Protein AF-A0A380G6C1-F1 (afdb_monomer)

Solvent-accessible surface area (backbone atoms only — not comparable to full-atom values): 4504 Å² total; per-residue (Å²): 108,71,67,56,51,47,50,51,52,38,52,49,47,52,50,52,50,49,45,40,68,76,66,62,51,67,71,69,66,43,71,59,53,50,53,51,36,54,52,39,30,54,53,13,52,53,38,44,76,68,46,89,44,74,68,50,30,53,51,18,48,50,25,26,51,51,23,50,52,48,51,53,51,52,53,51,50,51,46,54,71,76,76,103

Organism: NCBI:txid1141106

Structure (mmCIF, N/CA/C/O backbone):
data_AF-A0A380G6C1-F1
#
_entry.id   AF-A0A380G6C1-F1
#
loop_
_atom_site.group_PDB
_atom_site.id
_atom_site.type_symbol
_atom_site.label_atom_id
_atom_site.label_alt_id
_atom_site.label_comp_id
_atom_site.label_asym_id
_atom_site.label_entity_id
_atom_site.label_seq_id
_atom_site.pdbx_PDB_ins_code
_atom_site.Cartn_x
_atom_site.Cartn_y
_atom_site.Cartn_z
_atom_site.occupancy
_atom_site.B_iso_or_equiv
_atom_site.auth_seq_id
_atom_site.auth_comp_id
_atom_site.auth_asym_id
_atom_site.auth_atom_id
_atom_site.pdbx_PDB_model_num
ATOM 1 N N . MET A 1 1 ? -6.307 -8.796 16.925 1.00 65.81 1 MET A N 1
ATOM 2 C CA . MET A 1 1 ? -5.907 -9.441 15.651 1.00 65.81 1 MET A CA 1
ATOM 3 C C . MET A 1 1 ? -6.032 -8.509 14.448 1.00 65.81 1 MET A C 1
ATOM 5 O O . MET A 1 1 ? -5.011 -8.182 13.866 1.00 65.81 1 MET A O 1
ATOM 9 N N . ARG A 1 2 ? -7.229 -8.003 14.112 1.00 79.31 2 ARG A N 1
ATOM 10 C CA . ARG A 1 2 ? -7.477 -7.127 12.941 1.00 79.31 2 ARG A CA 1
ATOM 11 C C . ARG A 1 2 ? -6.569 -5.886 12.856 1.00 79.31 2 ARG A C 1
ATOM 13 O O . ARG A 1 2 ? -6.012 -5.600 11.808 1.00 79.31 2 ARG A O 1
ATOM 20 N N . GLN A 1 3 ? -6.345 -5.211 13.982 1.00 83.31 3 GLN A N 1
ATOM 21 C CA . GLN A 1 3 ? -5.457 -4.042 14.076 1.00 83.31 3 GLN A CA 1
ATOM 22 C C . GLN A 1 3 ? -3.978 -4.391 13.821 1.00 83.31 3 GLN A C 1
ATOM 24 O O . GLN A 1 3 ? -3.263 -3.626 13.189 1.00 83.31 3 GLN A O 1
ATOM 29 N N . LEU A 1 4 ? -3.542 -5.577 14.260 1.00 86.88 4 LEU A N 1
ATOM 30 C CA . LEU A 1 4 ? -2.182 -6.086 14.051 1.00 86.88 4 LEU A CA 1
ATOM 31 C C . LEU A 1 4 ? -1.972 -6.474 12.579 1.00 86.88 4 LEU A C 1
ATOM 33 O O . LEU A 1 4 ? -0.944 -6.145 11.999 1.00 86.88 4 LEU A O 1
ATOM 37 N N . ILE A 1 5 ? -2.990 -7.083 11.959 1.00 87.94 5 ILE A N 1
ATOM 38 C CA . ILE A 1 5 ? -3.022 -7.388 10.521 1.00 87.94 5 ILE A CA 1
ATOM 39 C C . ILE A 1 5 ? -2.896 -6.096 9.702 1.00 87.94 5 ILE A C 1
ATOM 41 O O . ILE A 1 5 ? -1.986 -5.986 8.888 1.00 87.94 5 ILE A O 1
ATOM 45 N N . LEU A 1 6 ? -3.741 -5.091 9.960 1.00 88.00 6 LEU A N 1
ATOM 46 C CA . LEU A 1 6 ? -3.683 -3.797 9.267 1.00 88.00 6 LEU A CA 1
ATOM 47 C C . LEU A 1 6 ? -2.333 -3.097 9.446 1.00 88.00 6 LEU A C 1
ATOM 49 O O . LEU A 1 6 ? -1.777 -2.578 8.480 1.00 88.00 6 LEU A O 1
ATOM 53 N N . LEU A 1 7 ? -1.774 -3.119 10.658 1.00 91.31 7 LEU A N 1
ATOM 54 C CA . LEU A 1 7 ? -0.449 -2.565 10.925 1.00 91.31 7 LEU A CA 1
ATOM 55 C C . LEU A 1 7 ? 0.626 -3.262 10.075 1.00 91.31 7 LEU A C 1
ATOM 57 O O . LEU A 1 7 ? 1.421 -2.588 9.424 1.00 91.31 7 LEU A O 1
ATOM 61 N N . LEU A 1 8 ? 0.619 -4.597 10.034 1.00 92.00 8 LEU A N 1
ATOM 62 C CA . LEU A 1 8 ? 1.581 -5.392 9.271 1.00 92.00 8 LEU A CA 1
ATOM 63 C C . LEU A 1 8 ? 1.455 -5.145 7.763 1.00 92.00 8 LEU A C 1
ATOM 65 O O . LEU A 1 8 ? 2.462 -4.929 7.093 1.00 92.00 8 LEU A O 1
ATOM 69 N N . LEU A 1 9 ? 0.228 -5.097 7.242 1.00 90.50 9 LEU A N 1
ATOM 70 C CA . LEU A 1 9 ? -0.054 -4.750 5.847 1.00 90.50 9 LEU A CA 1
ATOM 71 C C . LEU A 1 9 ? 0.442 -3.347 5.489 1.00 90.50 9 LEU A C 1
ATOM 73 O O . LEU A 1 9 ? 1.051 -3.152 4.438 1.00 90.50 9 LEU A O 1
ATOM 77 N N . THR A 1 10 ? 0.227 -2.377 6.374 1.00 90.25 10 THR A N 1
ATOM 78 C CA . THR A 1 10 ? 0.697 -1.002 6.167 1.00 90.25 10 THR A CA 1
ATOM 79 C C . THR A 1 10 ? 2.225 -0.953 6.144 1.00 90.25 10 THR A C 1
ATOM 81 O O . THR A 1 10 ? 2.808 -0.403 5.212 1.00 90.25 10 THR A O 1
ATOM 84 N N . MET A 1 11 ? 2.884 -1.591 7.117 1.00 93.12 11 MET A N 1
ATOM 85 C CA . MET A 1 11 ? 4.348 -1.662 7.183 1.00 93.12 11 MET A CA 1
ATOM 86 C C . MET A 1 11 ? 4.945 -2.340 5.950 1.00 93.12 11 MET A C 1
ATOM 88 O O . MET A 1 11 ? 5.907 -1.837 5.379 1.00 93.12 11 M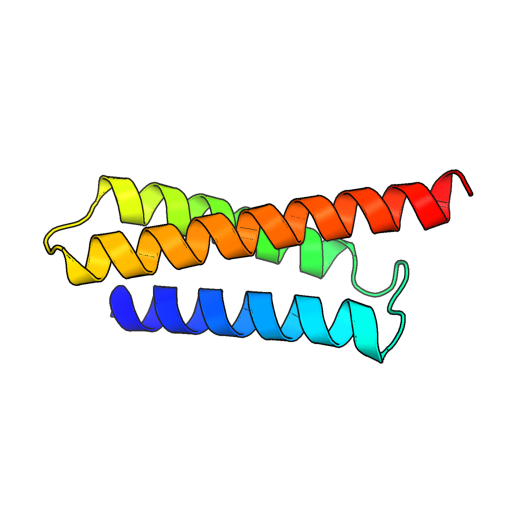ET A O 1
ATOM 92 N N . MET A 1 12 ? 4.356 -3.445 5.494 1.00 91.50 12 MET A N 1
ATOM 93 C CA . MET A 1 12 ? 4.836 -4.135 4.300 1.00 91.50 12 MET A CA 1
ATOM 94 C C . MET A 1 12 ? 4.666 -3.302 3.027 1.00 91.50 12 MET A C 1
ATOM 96 O O . MET A 1 12 ? 5.598 -3.263 2.227 1.00 91.50 12 MET A O 1
ATOM 100 N N . ASN A 1 13 ? 3.553 -2.578 2.847 1.00 88.88 13 ASN A N 1
ATOM 101 C CA . ASN A 1 13 ? 3.430 -1.642 1.720 1.00 88.88 13 ASN A CA 1
ATOM 102 C C . ASN A 1 13 ? 4.540 -0.592 1.739 1.00 88.88 13 ASN A C 1
ATOM 104 O O . ASN A 1 13 ? 5.163 -0.355 0.710 1.00 88.88 13 ASN A O 1
ATOM 108 N N . ILE A 1 14 ? 4.828 -0.010 2.906 1.00 90.62 14 ILE A N 1
ATOM 109 C CA . ILE A 1 14 ? 5.907 0.974 3.052 1.00 90.62 14 ILE A CA 1
ATOM 11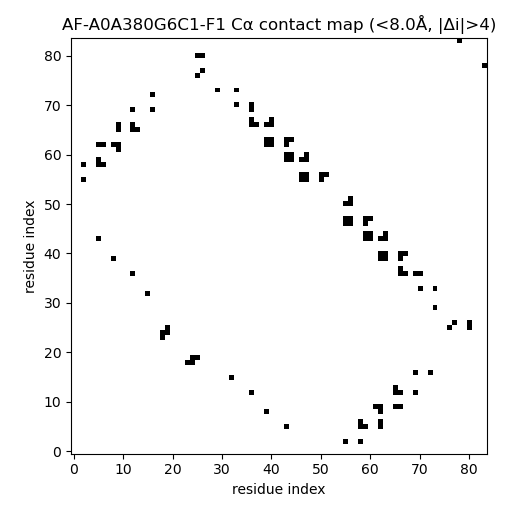0 C C . ILE A 1 14 ? 7.259 0.352 2.682 1.00 90.62 14 ILE A C 1
ATOM 112 O O . ILE A 1 14 ? 8.004 0.951 1.911 1.00 90.62 14 ILE A O 1
ATOM 116 N N . ILE A 1 15 ? 7.561 -0.856 3.167 1.00 90.56 15 ILE A N 1
ATOM 117 C CA . ILE A 1 15 ? 8.810 -1.562 2.840 1.00 90.56 15 ILE A CA 1
ATOM 118 C C . ILE A 1 15 ? 8.930 -1.775 1.329 1.00 90.56 15 ILE A C 1
ATOM 120 O O . ILE A 1 15 ? 9.958 -1.433 0.752 1.00 90.56 15 ILE A O 1
ATOM 124 N N . PHE A 1 16 ? 7.889 -2.282 0.664 1.00 87.31 16 PHE A N 1
ATOM 125 C CA . PHE A 1 16 ? 7.929 -2.510 -0.783 1.00 87.31 16 PHE A CA 1
ATOM 126 C C . PHE A 1 16 ? 8.078 -1.216 -1.590 1.00 87.31 16 PHE A C 1
ATOM 128 O O . PHE A 1 16 ? 8.818 -1.198 -2.579 1.00 87.31 16 PHE A O 1
ATOM 135 N N . ILE A 1 17 ? 7.428 -0.133 -1.156 1.00 86.94 17 ILE A N 1
ATOM 136 C CA . ILE A 1 17 ? 7.594 1.194 -1.756 1.00 86.94 17 ILE A CA 1
ATOM 137 C C . ILE A 1 17 ? 9.057 1.637 -1.637 1.00 86.94 17 ILE A C 1
ATOM 139 O O . ILE A 1 17 ? 9.683 1.966 -2.643 1.00 86.94 17 ILE A O 1
ATOM 143 N N . VAL A 1 18 ? 9.631 1.588 -0.431 1.00 88.50 18 VAL A N 1
ATOM 144 C CA . VAL A 1 18 ? 11.026 1.987 -0.185 1.00 88.50 18 VAL A CA 1
ATOM 145 C C . VAL A 1 18 ? 11.994 1.120 -0.985 1.00 88.50 18 VAL A C 1
ATOM 147 O O . VAL A 1 18 ? 12.889 1.653 -1.635 1.00 88.50 18 VAL A O 1
ATOM 150 N N . CYS A 1 19 ? 11.802 -0.200 -1.008 1.00 85.31 19 CYS A N 1
ATOM 151 C CA . CYS A 1 19 ? 12.638 -1.105 -1.793 1.00 85.31 19 CYS A CA 1
ATOM 152 C C . CYS A 1 19 ? 12.586 -0.788 -3.292 1.00 85.31 19 CYS A C 1
ATOM 154 O O . CYS A 1 19 ? 13.621 -0.835 -3.954 1.00 85.31 19 CYS A O 1
ATOM 156 N N . THR A 1 20 ? 11.412 -0.429 -3.818 1.00 83.31 20 THR A N 1
ATOM 157 C CA . THR A 1 20 ? 11.256 -0.050 -5.230 1.00 83.31 20 THR A CA 1
ATOM 158 C C . THR A 1 20 ? 12.090 1.190 -5.565 1.00 83.31 20 THR A C 1
ATOM 160 O O . THR A 1 20 ? 12.753 1.205 -6.598 1.00 83.31 20 THR A O 1
ATOM 163 N N . PHE A 1 21 ? 12.144 2.181 -4.668 1.00 82.75 21 PHE A N 1
ATOM 164 C CA . PHE A 1 21 ? 12.974 3.376 -4.854 1.00 82.75 21 PHE A CA 1
ATOM 165 C C . PHE A 1 21 ? 14.473 3.125 -4.648 1.00 82.75 21 PHE A C 1
ATOM 167 O O . PHE A 1 21 ? 15.287 3.578 -5.447 1.00 82.75 21 PHE A O 1
ATOM 174 N N . VAL A 1 22 ? 14.859 2.419 -3.581 1.00 83.06 22 VAL A N 1
ATOM 175 C CA . VAL A 1 22 ? 16.274 2.247 -3.203 1.00 83.06 22 VAL A CA 1
ATOM 176 C C . VAL A 1 22 ? 16.999 1.331 -4.181 1.00 83.06 22 VAL A C 1
ATOM 178 O O . VAL A 1 22 ? 18.084 1.657 -4.654 1.00 83.06 22 VAL A O 1
ATOM 181 N N . PHE A 1 23 ? 16.396 0.191 -4.509 1.00 76.56 23 PHE A N 1
ATOM 182 C CA . PHE A 1 23 ? 17.056 -0.849 -5.293 1.00 76.56 23 PHE A CA 1
ATOM 183 C C . PHE A 1 23 ? 16.746 -0.764 -6.791 1.00 76.56 23 PHE A C 1
ATOM 185 O O . PHE A 1 23 ? 17.187 -1.635 -7.532 1.00 76.56 23 PHE A O 1
ATOM 192 N N . HIS A 1 24 ? 15.992 0.253 -7.237 1.00 71.12 24 HIS A N 1
ATOM 193 C CA . HIS A 1 24 ? 15.563 0.409 -8.635 1.00 71.12 24 HIS A CA 1
ATOM 194 C C . HIS A 1 24 ? 14.985 -0.899 -9.199 1.00 71.12 24 HIS A C 1
ATOM 196 O O . HIS A 1 24 ? 15.269 -1.298 -10.327 1.00 71.12 24 HIS A O 1
ATOM 202 N N . ILE A 1 25 ? 14.198 -1.596 -8.369 1.00 69.00 25 ILE A N 1
ATOM 203 C CA . ILE A 1 25 ? 13.624 -2.901 -8.702 1.00 69.00 25 ILE A CA 1
ATOM 204 C C . ILE A 1 25 ? 12.608 -2.670 -9.811 1.00 69.00 25 ILE A C 1
ATOM 206 O O . ILE A 1 25 ? 11.467 -2.302 -9.517 1.00 69.00 25 ILE A O 1
ATOM 210 N N . GLY A 1 26 ? 13.048 -2.884 -11.054 1.00 72.44 26 GLY A N 1
ATOM 211 C CA . GLY A 1 26 ? 12.258 -2.805 -12.279 1.00 72.44 26 GLY A CA 1
ATOM 212 C C . GLY A 1 26 ? 11.155 -3.859 -12.288 1.00 72.44 26 GLY A C 1
ATOM 213 O O . GLY A 1 26 ? 10.246 -3.819 -11.467 1.00 72.44 26 GLY A O 1
ATOM 214 N N . ILE A 1 27 ? 11.207 -4.831 -13.197 1.00 75.94 27 ILE A N 1
ATOM 215 C CA . ILE A 1 27 ? 10.158 -5.868 -13.306 1.00 75.94 27 ILE A CA 1
ATOM 216 C C . ILE A 1 27 ? 10.338 -7.011 -12.293 1.00 75.94 27 ILE A C 1
ATOM 218 O O . ILE A 1 27 ? 9.408 -7.786 -12.058 1.00 75.94 27 ILE A O 1
ATOM 222 N N . ASP A 1 28 ? 11.487 -7.112 -11.629 1.00 82.50 28 ASP A N 1
ATOM 223 C CA . ASP A 1 28 ? 11.730 -8.207 -10.690 1.00 82.50 28 ASP A CA 1
ATOM 224 C C . ASP A 1 28 ? 10.655 -8.247 -9.597 1.00 82.50 28 ASP A C 1
ATOM 226 O O . ASP A 1 28 ? 10.284 -7.231 -9.001 1.00 82.50 28 ASP A O 1
ATOM 230 N N . TYR A 1 29 ? 10.094 -9.433 -9.360 1.00 84.06 29 TYR A N 1
ATOM 231 C CA . TYR A 1 29 ? 9.016 -9.650 -8.389 1.00 84.06 29 TYR A CA 1
ATOM 232 C C . TYR A 1 29 ? 7.756 -8.785 -8.615 1.00 84.06 29 TYR A C 1
ATOM 234 O O . TYR A 1 29 ? 6.975 -8.579 -7.682 1.00 84.06 29 TYR A O 1
ATOM 242 N N . LEU A 1 30 ? 7.514 -8.282 -9.835 1.00 86.81 30 LEU A N 1
ATOM 243 C CA . LEU A 1 30 ? 6.337 -7.465 -10.163 1.00 86.81 30 LEU A CA 1
ATOM 244 C C . LEU A 1 30 ? 5.026 -8.184 -9.812 1.00 86.81 30 LEU A C 1
ATOM 246 O O . LEU A 1 30 ? 4.178 -7.611 -9.132 1.00 86.81 30 LEU A O 1
ATOM 250 N N . SER A 1 31 ? 4.886 -9.458 -10.192 1.00 88.12 31 SER A N 1
ATOM 251 C CA . SER A 1 31 ? 3.684 -10.251 -9.898 1.00 88.12 31 SER A CA 1
ATOM 252 C C . SER A 1 31 ? 3.413 -10.366 -8.396 1.00 88.12 31 SER A C 1
ATOM 254 O O . SER A 1 31 ? 2.268 -10.241 -7.966 1.00 88.12 31 SER A O 1
ATOM 256 N N . LEU A 1 32 ? 4.463 -10.542 -7.584 1.00 89.25 32 LEU A N 1
ATOM 257 C CA . LEU A 1 32 ? 4.344 -10.594 -6.125 1.00 89.25 32 LEU A CA 1
ATOM 258 C C . LEU A 1 32 ? 3.854 -9.250 -5.570 1.00 89.25 32 LEU A C 1
ATOM 260 O O . LEU A 1 32 ? 2.929 -9.227 -4.758 1.00 89.25 32 LEU A O 1
ATOM 264 N N . ARG A 1 33 ? 4.434 -8.137 -6.039 1.00 90.44 33 ARG A N 1
ATOM 265 C CA . ARG A 1 33 ? 4.037 -6.778 -5.637 1.00 90.44 33 ARG A CA 1
ATOM 266 C C . ARG A 1 33 ? 2.584 -6.479 -6.006 1.00 90.44 33 ARG A C 1
ATOM 268 O O . ARG A 1 33 ? 1.856 -5.957 -5.168 1.00 90.44 33 ARG A O 1
ATOM 275 N N . ILE A 1 34 ? 2.139 -6.875 -7.202 1.00 91.31 34 ILE A N 1
ATOM 276 C CA . ILE A 1 34 ? 0.748 -6.704 -7.653 1.00 91.31 34 ILE A CA 1
ATOM 277 C C . ILE A 1 34 ? -0.219 -7.490 -6.764 1.00 91.31 34 ILE A C 1
ATOM 279 O O . ILE A 1 34 ? -1.184 -6.913 -6.265 1.00 91.31 34 ILE A O 1
ATOM 283 N N . ILE A 1 35 ? 0.036 -8.784 -6.534 1.00 93.50 35 ILE A N 1
ATOM 284 C CA . ILE A 1 35 ? -0.835 -9.628 -5.696 1.00 93.50 35 ILE A CA 1
ATOM 285 C C . ILE A 1 35 ? -0.906 -9.064 -4.276 1.00 93.50 35 ILE A C 1
ATOM 287 O O . ILE A 1 35 ? -1.992 -8.944 -3.708 1.00 93.50 35 ILE A O 1
ATOM 291 N N . PHE A 1 36 ? 0.242 -8.678 -3.719 1.00 92.94 36 PHE A N 1
ATOM 292 C CA . PHE A 1 36 ? 0.325 -8.119 -2.377 1.00 92.94 36 PHE A CA 1
ATOM 293 C C . PHE A 1 36 ? -0.463 -6.808 -2.249 1.00 92.94 36 PHE A C 1
ATOM 295 O O . PHE A 1 36 ? -1.267 -6.655 -1.330 1.00 92.94 36 PHE A O 1
ATOM 302 N N . VAL A 1 37 ? -0.282 -5.881 -3.192 1.00 94.44 37 VAL A N 1
ATOM 303 C CA . VAL A 1 37 ? -0.998 -4.600 -3.213 1.00 94.44 37 VAL A CA 1
ATOM 304 C C . VAL A 1 37 ? -2.497 -4.794 -3.394 1.00 94.44 37 VAL A C 1
ATOM 306 O O . VAL A 1 37 ? -3.274 -4.181 -2.663 1.00 94.44 37 VAL A O 1
ATOM 309 N N . ALA A 1 38 ? -2.917 -5.666 -4.312 1.00 93.75 38 ALA A N 1
ATOM 310 C CA . ALA A 1 38 ? -4.329 -5.956 -4.540 1.00 93.75 38 ALA A CA 1
ATOM 311 C C . ALA A 1 38 ? -4.984 -6.537 -3.280 1.00 93.75 38 ALA A C 1
ATOM 313 O O . ALA A 1 38 ? -6.034 -6.058 -2.847 1.00 93.75 38 ALA A O 1
ATOM 314 N N . PHE A 1 39 ? -4.329 -7.511 -2.640 1.00 93.94 39 PHE A N 1
ATOM 315 C CA . PHE A 1 39 ? -4.792 -8.075 -1.375 1.00 93.94 39 PHE A CA 1
ATOM 316 C C . PHE A 1 39 ? -4.877 -7.000 -0.288 1.00 93.94 39 PHE A C 1
ATOM 318 O O . PHE A 1 39 ? -5.887 -6.891 0.408 1.00 93.94 39 PHE A O 1
ATOM 325 N N . SER A 1 40 ? -3.850 -6.155 -0.181 1.00 93.25 40 SER A N 1
ATOM 326 C CA . SER A 1 40 ? -3.816 -5.093 0.816 1.00 93.25 40 SER A CA 1
ATOM 327 C C . SER A 1 40 ? -4.898 -4.042 0.622 1.00 93.25 40 SER A C 1
ATOM 329 O O . SER A 1 40 ? -5.462 -3.564 1.606 1.00 93.25 40 SER A O 1
ATOM 331 N N . LEU A 1 41 ? -5.194 -3.685 -0.625 1.00 94.00 41 LEU A N 1
ATOM 332 C CA . LEU A 1 41 ? -6.245 -2.737 -0.960 1.00 94.00 41 LEU A CA 1
ATOM 333 C C . LEU A 1 41 ? -7.618 -3.302 -0.578 1.00 94.00 41 LEU A C 1
ATOM 335 O O . LEU A 1 41 ? -8.388 -2.628 0.105 1.00 94.00 41 LEU A O 1
ATOM 339 N N . VAL A 1 42 ? -7.902 -4.555 -0.952 1.00 95.12 42 VAL A N 1
ATOM 340 C CA . VAL A 1 42 ? -9.175 -5.224 -0.635 1.00 95.12 42 VAL A CA 1
ATOM 341 C C . VAL A 1 42 ?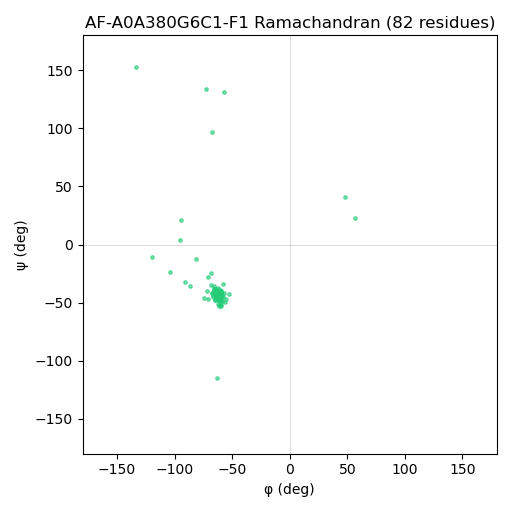 -9.369 -5.342 0.876 1.00 95.12 42 VAL A C 1
ATOM 343 O O . VAL A 1 42 ? -10.429 -4.981 1.385 1.00 95.12 42 VAL A O 1
ATOM 346 N N . VAL A 1 43 ? -8.344 -5.780 1.614 1.00 92.56 43 VAL A N 1
ATOM 347 C CA . VAL A 1 43 ? -8.407 -5.895 3.082 1.00 92.56 43 VAL A CA 1
ATOM 348 C C . VAL A 1 43 ? -8.556 -4.526 3.747 1.00 92.56 43 VAL A C 1
ATOM 350 O O . VAL A 1 43 ? -9.314 -4.398 4.712 1.00 92.56 43 VAL A O 1
ATOM 353 N N . GLY A 1 44 ? -7.870 -3.502 3.233 1.00 92.19 44 GLY A N 1
ATOM 354 C CA . GLY A 1 44 ? -7.982 -2.125 3.712 1.00 92.19 44 GLY A CA 1
ATOM 355 C C . GLY A 1 44 ? -9.402 -1.584 3.553 1.00 92.19 44 GLY A C 1
ATOM 356 O O . GLY A 1 44 ? -10.006 -1.165 4.538 1.00 92.19 44 GLY A O 1
ATOM 357 N N . ILE A 1 45 ? -9.970 -1.675 2.346 1.00 93.56 45 ILE A N 1
ATOM 358 C CA . ILE A 1 45 ? -11.346 -1.239 2.058 1.00 93.56 45 ILE A CA 1
ATOM 359 C C . ILE A 1 45 ? -12.347 -2.022 2.910 1.00 93.56 45 ILE A C 1
ATOM 361 O O . ILE A 1 45 ? -13.188 -1.420 3.575 1.00 93.56 45 ILE A O 1
ATOM 365 N N . TYR A 1 46 ? -12.233 -3.351 2.960 1.00 93.81 46 TYR A N 1
ATOM 366 C CA . TYR A 1 46 ? -13.118 -4.182 3.776 1.00 93.81 46 TYR A CA 1
ATOM 367 C C . TYR A 1 46 ? -13.084 -3.771 5.256 1.00 93.81 46 T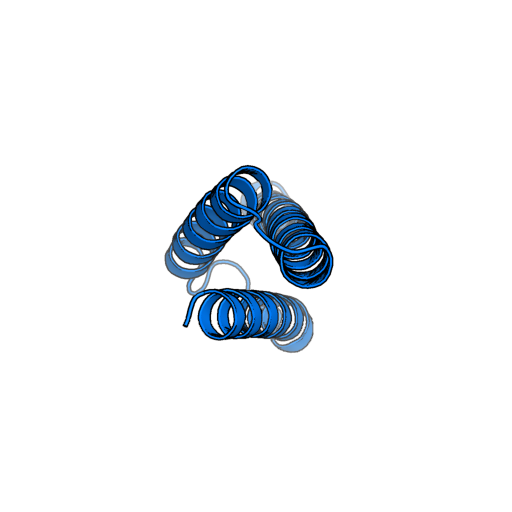YR A C 1
ATOM 369 O O . TYR A 1 46 ? -14.124 -3.655 5.901 1.00 93.81 46 TYR A O 1
ATOM 377 N N . SER A 1 47 ? -11.896 -3.473 5.785 1.00 90.31 47 SER A N 1
ATOM 378 C CA . SER A 1 47 ? -11.729 -3.051 7.179 1.00 90.31 47 SER A CA 1
ATOM 379 C C . SER A 1 47 ? -12.270 -1.646 7.458 1.00 90.31 47 SER A C 1
ATOM 381 O O . SER A 1 47 ? -12.717 -1.391 8.575 1.00 90.31 47 SER A O 1
ATOM 383 N N . VAL A 1 48 ? -12.293 -0.751 6.460 1.00 92.56 48 VAL A N 1
ATOM 384 C CA . VAL A 1 48 ? -12.979 0.550 6.566 1.00 92.56 48 VAL A CA 1
ATOM 385 C C . VAL A 1 48 ? -14.484 0.346 6.755 1.00 92.56 48 VAL A C 1
ATOM 387 O O . VAL A 1 48 ? -15.083 1.001 7.608 1.00 92.56 48 VAL A O 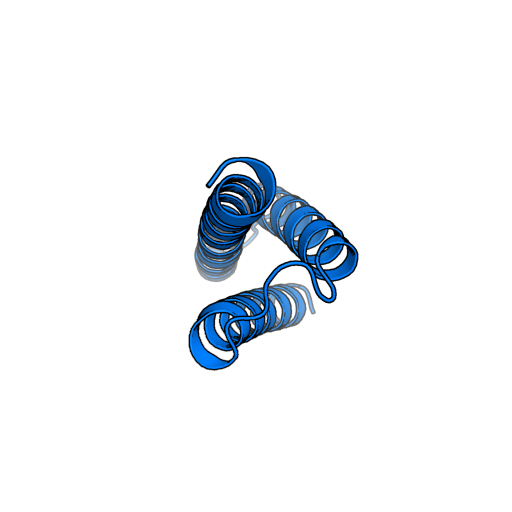1
ATOM 390 N N . LEU A 1 49 ? -15.099 -0.579 6.011 1.00 90.44 49 LEU A N 1
ATOM 391 C CA . LEU A 1 49 ? -16.531 -0.873 6.145 1.00 90.44 49 LEU A CA 1
ATOM 392 C C . LEU A 1 49 ? -16.861 -1.552 7.483 1.00 90.44 49 LEU A C 1
ATOM 394 O O . LEU A 1 49 ? -17.915 -1.293 8.053 1.00 90.44 49 LEU A O 1
ATOM 398 N N . LEU A 1 50 ? -15.959 -2.391 7.997 1.00 90.12 50 LEU A N 1
ATOM 399 C CA . LEU A 1 50 ? -16.176 -3.213 9.192 1.00 90.12 50 LEU A CA 1
ATOM 400 C C . LEU A 1 50 ? -15.668 -2.572 10.501 1.00 90.12 50 LEU A C 1
ATOM 402 O O . LEU A 1 50 ? -15.356 -3.279 11.462 1.00 90.12 50 LEU A O 1
ATOM 406 N N . HIS A 1 51 ? -15.499 -1.250 10.542 1.00 86.06 51 HIS A N 1
ATOM 407 C CA . HIS A 1 51 ? -14.901 -0.582 11.696 1.00 86.06 51 HIS A CA 1
ATOM 408 C C . HIS A 1 51 ? -15.849 -0.557 12.908 1.00 86.06 51 HIS A C 1
ATOM 410 O O . HIS A 1 51 ? -17.010 -0.177 12.805 1.00 86.06 51 HIS A O 1
ATOM 416 N N . GLU A 1 52 ? -15.328 -0.896 14.088 1.00 85.69 52 GLU A N 1
ATOM 417 C CA . GLU A 1 52 ? -16.068 -0.781 15.359 1.00 85.69 52 GLU A CA 1
ATOM 418 C C . GLU A 1 52 ? -15.610 0.434 16.180 1.00 85.69 52 GLU A C 1
ATOM 420 O O . GLU A 1 52 ? -16.342 0.956 17.018 1.00 85.69 52 GLU A O 1
ATOM 425 N N . THR A 1 53 ? -14.383 0.914 15.945 1.00 89.56 53 THR A N 1
ATOM 426 C CA . THR A 1 53 ? -13.790 2.035 16.682 1.00 89.56 53 THR A CA 1
ATOM 427 C C . THR A 1 53 ? -13.130 3.043 15.746 1.00 89.56 53 THR A C 1
ATOM 429 O O . THR A 1 53 ? -12.627 2.699 14.674 1.00 89.56 53 THR A O 1
ATOM 432 N N . LYS A 1 54 ? -13.062 4.309 16.182 1.00 88.44 54 LYS A N 1
ATOM 433 C CA . LYS A 1 54 ? -12.421 5.397 15.418 1.00 88.44 54 LYS A CA 1
ATOM 434 C C . LYS A 1 54 ? -10.948 5.108 15.093 1.00 88.44 54 LYS A C 1
ATOM 436 O O . LYS A 1 54 ? -10.475 5.475 14.024 1.00 88.44 54 LYS A O 1
ATOM 441 N N . GLN A 1 55 ? -10.232 4.424 15.990 1.00 86.88 55 GLN A N 1
ATOM 442 C CA . GLN A 1 55 ? -8.837 4.027 15.762 1.00 86.88 55 GLN A CA 1
ATOM 443 C C . GLN A 1 55 ? -8.706 2.987 14.643 1.00 86.88 55 GLN A C 1
ATOM 445 O O . GLN A 1 55 ? -7.808 3.092 13.812 1.00 86.88 55 GLN A O 1
ATOM 450 N N . GLN A 1 56 ? -9.605 1.997 14.601 1.00 87.25 56 GLN A N 1
ATOM 451 C CA . GLN A 1 56 ? -9.618 0.992 13.535 1.00 87.25 56 GLN A CA 1
ATOM 452 C C . GLN A 1 56 ? -9.961 1.618 12.185 1.00 87.25 56 GLN A C 1
ATOM 454 O O . GLN A 1 56 ? -9.342 1.264 11.183 1.00 87.25 56 GLN A O 1
ATOM 459 N N . LEU A 1 57 ? -10.887 2.580 12.169 1.00 90.56 57 LEU A N 1
ATOM 460 C CA . LEU A 1 57 ? -11.210 3.347 10.971 1.00 90.56 57 LEU A CA 1
ATOM 461 C C . LEU A 1 57 ? -9.976 4.091 10.448 1.00 90.56 57 LEU A C 1
ATOM 463 O O . LEU A 1 57 ? -9.623 3.938 9.283 1.00 90.56 57 LEU A O 1
ATOM 467 N N . PHE A 1 58 ? -9.291 4.842 11.316 1.00 92.00 58 PHE A N 1
ATOM 468 C CA . PHE A 1 58 ? -8.115 5.623 10.928 1.00 92.00 58 PHE A CA 1
ATOM 469 C C . PHE A 1 58 ? -6.994 4.733 10.381 1.00 92.00 58 PHE A C 1
ATOM 471 O O . PHE A 1 58 ? -6.424 5.023 9.331 1.00 92.00 58 PHE A O 1
ATOM 478 N N . LEU A 1 59 ? -6.725 3.608 11.051 1.00 90.69 59 LEU A N 1
ATOM 479 C CA . LEU A 1 59 ? -5.710 2.656 10.609 1.00 90.69 59 LEU A CA 1
ATOM 480 C C . LEU A 1 59 ? -6.070 2.036 9.253 1.00 90.69 59 LEU A C 1
ATOM 482 O O . LEU A 1 59 ? -5.229 2.008 8.364 1.00 90.69 59 LEU A O 1
ATOM 486 N N . SER A 1 60 ? -7.321 1.608 9.070 1.00 92.12 60 SER A N 1
ATOM 487 C CA . SER A 1 60 ? -7.789 1.023 7.804 1.00 92.12 60 SER A CA 1
ATOM 488 C C . SER A 1 60 ? -7.698 2.017 6.648 1.00 92.12 60 SER A C 1
ATOM 490 O O . SER A 1 60 ? -7.326 1.646 5.536 1.00 92.12 60 SER A O 1
ATOM 492 N N . LEU A 1 61 ? -7.985 3.292 6.919 1.00 94.12 61 LEU A N 1
ATOM 493 C CA . LEU A 1 61 ? -7.905 4.368 5.938 1.00 94.12 61 LEU A CA 1
ATOM 494 C C . LEU A 1 61 ? -6.451 4.630 5.517 1.00 94.12 61 LEU A C 1
ATOM 496 O O . LEU A 1 61 ? -6.171 4.734 4.325 1.00 94.12 61 LEU A O 1
ATOM 500 N N . ILE A 1 62 ? -5.509 4.631 6.467 1.00 93.06 62 ILE A N 1
ATOM 501 C CA . ILE A 1 62 ? -4.067 4.691 6.172 1.00 93.06 62 ILE A CA 1
ATOM 502 C C . ILE A 1 62 ? -3.636 3.487 5.327 1.00 93.06 62 ILE A C 1
ATOM 504 O O . ILE A 1 62 ? -2.941 3.658 4.324 1.00 93.06 62 ILE A O 1
ATOM 508 N N . THR A 1 63 ? -4.047 2.270 5.691 1.00 92.75 63 THR A N 1
ATOM 509 C CA . THR A 1 63 ? -3.698 1.062 4.929 1.00 92.75 63 THR A CA 1
ATOM 510 C C . THR A 1 63 ? -4.232 1.128 3.496 1.00 92.75 63 THR A C 1
ATOM 512 O O . THR A 1 63 ? -3.516 0.800 2.555 1.00 92.75 63 THR A O 1
ATOM 515 N N . ALA A 1 64 ? -5.464 1.605 3.303 1.00 93.00 64 ALA A N 1
ATOM 516 C CA . ALA A 1 64 ? -6.052 1.757 1.975 1.00 93.00 64 ALA A CA 1
ATOM 517 C C . ALA A 1 64 ? -5.326 2.824 1.136 1.00 93.00 64 ALA A C 1
ATOM 519 O O . ALA A 1 64 ? -5.002 2.570 -0.023 1.00 93.00 64 ALA A O 1
ATOM 520 N N . ILE A 1 65 ? -5.018 3.990 1.716 1.00 94.88 65 ILE A N 1
ATOM 521 C CA . ILE A 1 65 ? -4.298 5.071 1.021 1.00 94.88 65 ILE A CA 1
ATOM 522 C C . ILE A 1 65 ? -2.880 4.634 0.641 1.00 94.88 65 ILE A C 1
ATOM 524 O O . 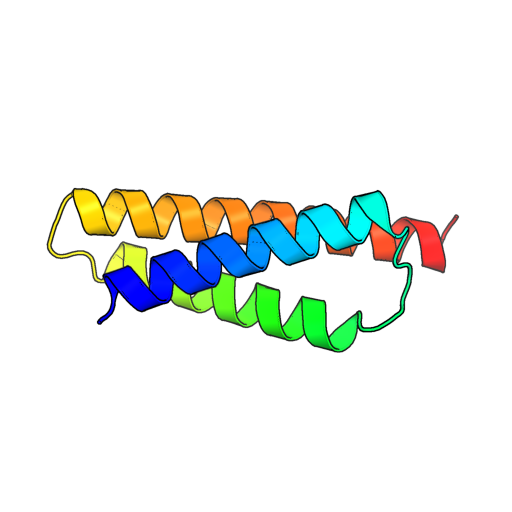ILE A 1 65 ? -2.446 4.865 -0.485 1.00 94.88 65 ILE A O 1
ATOM 528 N N . THR A 1 66 ? -2.158 3.982 1.554 1.00 93.06 66 THR A N 1
ATOM 529 C CA . THR A 1 66 ? -0.798 3.483 1.281 1.00 93.06 66 THR A CA 1
ATOM 530 C C . THR A 1 66 ? -0.793 2.418 0.188 1.00 93.06 66 THR A C 1
ATOM 532 O O . THR A 1 66 ? 0.043 2.487 -0.711 1.00 93.06 66 THR A O 1
ATOM 535 N N . ALA A 1 67 ? -1.753 1.489 0.197 1.00 93.12 67 ALA A N 1
ATOM 536 C CA . ALA A 1 67 ? -1.922 0.523 -0.885 1.00 93.12 67 ALA A CA 1
ATOM 537 C C . ALA A 1 67 ? -2.240 1.215 -2.223 1.00 93.12 67 ALA A C 1
ATOM 539 O O . ALA A 1 67 ? -1.662 0.856 -3.244 1.00 93.12 67 ALA A O 1
ATOM 540 N N . LEU A 1 68 ? -3.094 2.246 -2.227 1.00 94.44 68 LEU A N 1
ATOM 541 C CA . LEU A 1 68 ? -3.431 3.006 -3.435 1.00 94.44 68 LEU A CA 1
ATOM 542 C C . LEU A 1 68 ? -2.215 3.751 -4.011 1.00 94.44 68 LEU A C 1
ATOM 544 O O . LEU A 1 68 ? -1.977 3.704 -5.215 1.00 94.44 68 LEU A O 1
ATOM 548 N N . LEU A 1 69 ? -1.403 4.383 -3.160 1.00 93.81 69 LEU A N 1
ATOM 549 C CA . LEU A 1 69 ? -0.135 4.996 -3.573 1.00 93.81 69 LEU A CA 1
ATOM 550 C C . LEU A 1 69 ? 0.818 3.962 -4.182 1.00 93.81 69 LEU A C 1
ATOM 552 O O . LEU A 1 69 ? 1.465 4.227 -5.195 1.00 93.81 69 LEU A O 1
ATOM 556 N N . HIS A 1 70 ? 0.872 2.767 -3.596 1.00 92.50 70 HIS A N 1
ATOM 557 C CA . HIS A 1 70 ? 1.692 1.680 -4.112 1.00 92.50 70 HIS A CA 1
ATOM 558 C C . HIS A 1 70 ? 1.205 1.196 -5.491 1.00 92.50 70 HIS A C 1
ATOM 560 O O . HIS A 1 70 ? 2.033 0.956 -6.367 1.00 92.50 70 HIS A O 1
ATOM 566 N N . VAL A 1 71 ? -0.115 1.136 -5.734 1.00 93.44 71 VAL A N 1
ATOM 567 C CA . VAL A 1 71 ? -0.681 0.861 -7.073 1.00 93.44 71 VAL A CA 1
ATOM 568 C C . VAL A 1 71 ? -0.171 1.875 -8.095 1.00 93.44 71 VAL A C 1
ATOM 570 O O . VAL A 1 71 ? 0.305 1.480 -9.157 1.00 93.44 71 VAL A O 1
ATOM 573 N N . VAL A 1 72 ? -0.247 3.174 -7.784 1.00 92.94 72 VAL A N 1
ATOM 574 C CA . VAL A 1 72 ? 0.193 4.239 -8.703 1.00 92.94 72 VAL A CA 1
ATOM 575 C C . VAL A 1 72 ? 1.676 4.091 -9.044 1.00 92.94 72 VAL A C 1
ATOM 577 O O . VAL A 1 72 ? 2.056 4.229 -10.206 1.00 92.94 72 VAL A O 1
ATOM 580 N N . LEU A 1 73 ? 2.507 3.743 -8.059 1.00 90.81 73 LEU A N 1
ATOM 581 C CA . LEU A 1 73 ? 3.924 3.454 -8.283 1.00 90.81 73 LEU A CA 1
ATOM 582 C C . LEU A 1 73 ? 4.146 2.264 -9.213 1.00 90.81 73 LEU A C 1
ATOM 584 O O . LEU A 1 73 ? 4.966 2.357 -10.122 1.00 90.81 73 LEU A O 1
ATOM 588 N N . ILE A 1 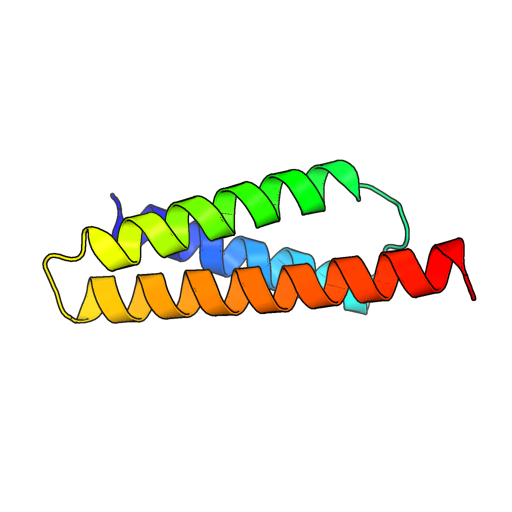74 ? 3.405 1.172 -9.019 1.00 90.38 74 ILE A N 1
ATOM 589 C CA . ILE A 1 74 ? 3.495 -0.003 -9.892 1.00 90.38 74 ILE A CA 1
ATOM 590 C C . ILE A 1 74 ? 3.090 0.365 -11.323 1.00 90.38 74 ILE A C 1
ATOM 592 O O . ILE A 1 74 ? 3.790 -0.010 -12.257 1.00 90.38 74 ILE A O 1
ATOM 596 N N . ILE A 1 75 ? 2.004 1.124 -11.508 1.00 90.69 75 ILE A N 1
ATOM 597 C CA . ILE A 1 75 ? 1.562 1.575 -12.838 1.00 90.69 75 ILE A CA 1
ATOM 598 C C . ILE A 1 75 ? 2.645 2.427 -13.504 1.00 90.69 75 ILE A C 1
ATOM 600 O O . ILE A 1 75 ? 2.985 2.178 -14.658 1.00 90.69 75 ILE A O 1
ATOM 604 N N . SER A 1 76 ? 3.205 3.397 -12.775 1.00 88.88 76 SER A N 1
ATOM 605 C CA . SER A 1 76 ? 4.286 4.257 -13.271 1.00 88.88 76 SER A CA 1
ATOM 606 C C . SER A 1 76 ? 5.509 3.440 -13.692 1.00 88.88 76 SER A C 1
ATOM 608 O O . SER A 1 76 ? 6.048 3.641 -14.777 1.00 88.88 76 SER A O 1
ATOM 610 N N . LEU A 1 77 ? 5.894 2.458 -12.875 1.00 86.94 77 LEU A N 1
ATOM 611 C CA . LEU A 1 77 ? 7.026 1.584 -13.154 1.00 86.94 77 LEU A CA 1
ATOM 612 C C . LEU A 1 77 ? 6.781 0.680 -14.368 1.00 86.94 77 LEU A C 1
ATOM 614 O O . LEU A 1 77 ? 7.655 0.528 -15.216 1.00 86.94 77 LEU A O 1
ATOM 618 N N . VAL A 1 78 ? 5.590 0.090 -14.490 1.00 88.62 78 VAL A N 1
ATOM 619 C CA . VAL A 1 78 ? 5.236 -0.710 -15.673 1.00 88.62 78 VAL A CA 1
ATOM 620 C C . VAL A 1 78 ? 5.260 0.168 -16.918 1.00 88.62 78 VAL A C 1
ATOM 622 O O . VAL A 1 78 ? 5.806 -0.240 -17.939 1.00 88.62 78 VAL A O 1
ATOM 625 N N . TYR A 1 79 ? 4.729 1.387 -16.827 1.00 88.62 79 TYR A N 1
ATOM 626 C CA . TYR A 1 79 ? 4.758 2.331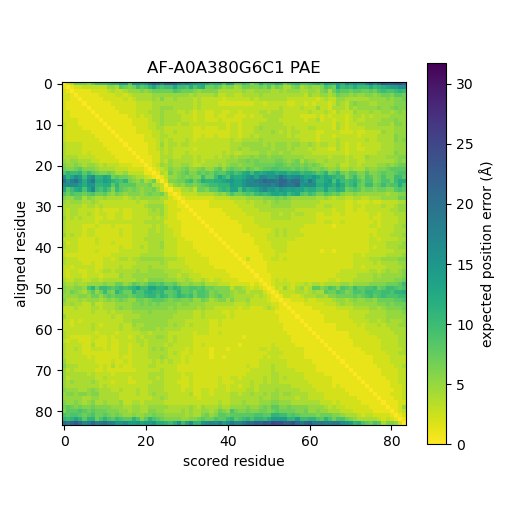 -17.935 1.00 88.62 79 TYR A CA 1
ATOM 627 C C . TYR A 1 79 ? 6.193 2.675 -18.349 1.00 88.62 79 TYR A C 1
ATOM 629 O O . TYR A 1 79 ? 6.513 2.594 -19.532 1.00 88.62 79 TYR A O 1
ATOM 637 N N . SER A 1 80 ? 7.074 2.977 -17.390 1.00 85.69 80 SER A N 1
ATOM 638 C CA . SER A 1 80 ? 8.470 3.315 -17.677 1.00 85.69 80 SER A CA 1
ATOM 639 C C . SER A 1 80 ? 9.295 2.147 -18.207 1.00 85.69 80 SER A C 1
ATOM 641 O O . SER A 1 80 ? 10.305 2.387 -18.843 1.00 85.69 80 SER A O 1
ATOM 643 N N . VAL A 1 81 ? 8.929 0.893 -17.927 1.00 82.75 81 VAL A N 1
ATOM 644 C CA . VAL A 1 81 ? 9.685 -0.257 -18.454 1.00 82.75 81 VAL A CA 1
ATOM 645 C C . VAL A 1 81 ? 9.145 -0.737 -19.804 1.00 82.75 81 VAL A C 1
ATOM 647 O O . VAL A 1 81 ? 9.909 -1.243 -20.620 1.00 82.75 81 VAL A O 1
ATOM 650 N N . VAL A 1 82 ? 7.837 -0.621 -20.049 1.00 83.06 82 VAL A N 1
ATOM 651 C CA . VAL A 1 82 ? 7.219 -1.108 -21.295 1.00 83.06 82 VAL A CA 1
ATOM 652 C C . VAL A 1 82 ? 7.269 -0.065 -22.411 1.00 83.06 82 VAL A C 1
ATOM 654 O O . VAL A 1 82 ? 7.401 -0.441 -23.574 1.00 83.06 82 VAL A O 1
ATOM 657 N N . TYR A 1 83 ? 7.123 1.221 -22.080 1.00 80.06 83 TYR A N 1
ATOM 658 C CA . TYR A 1 83 ? 6.886 2.280 -23.068 1.00 80.06 83 TYR A CA 1
ATOM 659 C C . TYR A 1 83 ? 7.946 3.388 -23.110 1.00 80.06 83 TYR A C 1
ATOM 661 O O . TYR A 1 83 ? 7.881 4.205 -24.029 1.00 80.06 83 TYR A O 1
ATOM 669 N N . ALA A 1 84 ? 8.874 3.455 -22.149 1.00 66.25 84 ALA A N 1
ATOM 670 C CA . ALA A 1 84 ? 10.001 4.397 -22.179 1.00 66.25 84 ALA A CA 1
ATOM 671 C C . ALA A 1 84 ? 11.291 3.684 -22.599 1.00 66.25 84 ALA A C 1
ATOM 673 O O . ALA A 1 84 ? 12.110 4.346 -23.273 1.00 66.25 84 ALA A O 1
#

Radius of gyration: 13.66 Å; Cα contacts (8 Å, |Δi|>4): 63; chains: 1; bounding box: 34×16×40 Å

Mean predicted aligned error: 4.08 Å

Sequence (84 aa):
MRQLILLLLTMMNIIFIVCTFVFHIGIDYLSLRIIFVAFSLVVGIYSVLLHETKQQLFLSLITAITALLHVVLIISLVYSVVYA

Nearest PDB structures (foldseek):
  6grj-assembly1_C  TM=4.976E-01  e=7.200E+00  Aeromonas hydrophila
  7a0g-assembly1_EEE  TM=4.751E-01  e=8.063E+00  Serratia marcescens

Seconda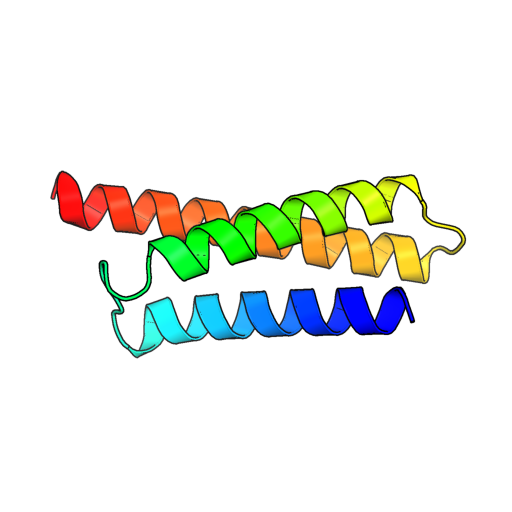ry structure (DSSP, 8-state):
-HHHHHHHHHHHHHHHHHHHHHS---STTHHHHHHHHHHHHHHHHHHHHT-SSHHHHHHHHHHHHHHHHHHHHHHHHHHHHHT-

pLDDT: mean 88.15, std 6.41, range [65.81, 95.12]

Foldseek 3Di:
DLLVVLVVLLVVLVVVVVCCVPVVDQCVCLVVLVVSLVVQLVSLVVQCVVDPDPVSNVSSVSSNVSSVVSVVVSVVRVCVVVPD